Protein AF-A0A525JRY2-F1 (afdb_monomer)

Solvent-accessible surface area (backbone atoms only — not comparable to full-atom values): 5335 Å² total; per-residue (Å²): 137,84,84,66,54,73,59,59,56,49,53,52,52,52,62,56,41,52,63,55,52,52,52,50,50,53,54,51,49,63,72,44,47,77,68,47,67,43,73,76,49,43,57,53,49,51,52,52,50,54,54,50,52,56,49,46,61,54,47,55,57,51,49,54,54,44,40,70,74,67,43,64,59,67,63,52,54,48,51,53,52,54,52,50,49,52,52,53,54,59,76,77,105

Radius of gyration: 17.75 Å; Cα contacts (8 Å, |Δi|>4): 15; chains: 1; bounding box: 34×40×46 Å

Mean predicted aligned error: 7.44 Å

Sequence (93 aa):
LMGVEKRAAAEFSFFLAIPVMSGAFVVDGWKNRRDIMNVGHAGLIAVGFVVSFLVALGVIRAMLTIVTRRGYAPFGWLRIAIGGIGLALMMVR

Structure (mmCIF, N/CA/C/O backbone):
data_AF-A0A525JRY2-F1
#
_entry.id   AF-A0A525JRY2-F1
#
loop_
_atom_site.group_PDB
_atom_site.id
_atom_site.type_symbol
_atom_site.label_atom_id
_atom_site.label_alt_id
_atom_site.label_comp_id
_atom_site.label_asym_id
_atom_site.label_entity_id
_atom_site.label_seq_id
_atom_site.pdbx_PDB_ins_code
_atom_site.Cartn_x
_atom_site.Cartn_y
_atom_site.Cartn_z
_atom_site.occupancy
_atom_site.B_iso_or_equiv
_atom_site.auth_seq_id
_atom_site.auth_comp_id
_atom_site.auth_asym_id
_atom_site.auth_atom_id
_atom_site.pdbx_PDB_model_num
ATOM 1 N N . LEU A 1 1 ? -0.398 0.796 19.986 1.00 61.03 1 LEU A N 1
ATOM 2 C CA . LEU A 1 1 ? 0.736 0.731 20.935 1.00 61.03 1 LEU A CA 1
ATOM 3 C C . LEU A 1 1 ? 1.199 2.123 21.369 1.00 61.03 1 LEU A C 1
ATOM 5 O O . LEU A 1 1 ? 1.395 2.290 22.556 1.00 61.03 1 LEU A O 1
ATOM 9 N N . MET A 1 2 ? 1.263 3.133 20.483 1.00 67.00 2 MET A N 1
ATOM 10 C CA . MET A 1 2 ? 1.646 4.515 20.861 1.00 67.00 2 MET A CA 1
ATOM 11 C C . MET A 1 2 ? 0.481 5.511 21.074 1.00 67.00 2 MET A C 1
ATOM 13 O O . MET A 1 2 ? 0.686 6.710 20.980 1.00 67.00 2 MET A O 1
ATOM 17 N N . GLY A 1 3 ? -0.760 5.060 21.294 1.00 67.44 3 GLY A N 1
ATOM 18 C CA . GLY A 1 3 ? -1.908 5.965 21.532 1.00 67.44 3 GLY A CA 1
ATOM 19 C C . GLY A 1 3 ? -2.333 6.873 20.360 1.00 67.44 3 GLY A C 1
ATOM 20 O O . GLY A 1 3 ? -3.310 7.599 20.484 1.00 67.44 3 GLY A O 1
ATOM 21 N N . VAL A 1 4 ? -1.640 6.818 19.219 1.00 71.31 4 VAL A N 1
ATOM 22 C CA . VAL A 1 4 ? -1.937 7.606 18.011 1.00 71.31 4 VAL A CA 1
ATOM 23 C C . VAL A 1 4 ? -3.265 7.176 17.378 1.00 71.31 4 VAL A C 1
ATOM 25 O O . VAL A 1 4 ? -3.602 5.987 17.354 1.00 71.31 4 VAL A O 1
ATOM 28 N N . GLU A 1 5 ? -4.003 8.141 16.824 1.00 77.06 5 GLU 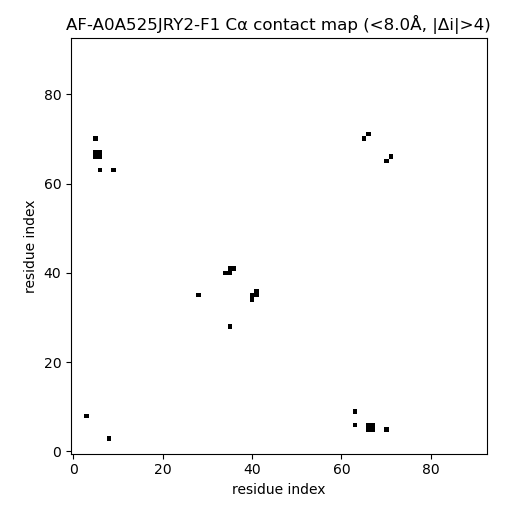A N 1
ATOM 29 C CA . GLU A 1 5 ? -5.228 7.899 16.062 1.00 77.06 5 GLU A CA 1
ATOM 30 C C . GLU A 1 5 ? -4.975 6.882 14.933 1.00 77.06 5 GLU A C 1
ATOM 32 O O . GLU A 1 5 ? -4.021 7.000 14.161 1.00 77.06 5 GLU A O 1
ATOM 37 N N . LYS A 1 6 ? -5.842 5.866 14.814 1.00 73.00 6 LYS A N 1
ATOM 38 C CA . LYS A 1 6 ? -5.693 4.752 13.850 1.00 73.00 6 LYS A CA 1
ATOM 39 C C . LYS A 1 6 ? -5.514 5.240 12.409 1.00 73.00 6 LYS A C 1
ATOM 41 O O . LYS A 1 6 ? -4.813 4.612 11.619 1.00 73.00 6 LYS A O 1
ATOM 46 N N . ARG A 1 7 ? -6.143 6.371 12.085 1.00 73.69 7 ARG A N 1
ATOM 47 C CA . ARG A 1 7 ? -6.035 7.029 10.789 1.00 73.69 7 ARG A CA 1
ATOM 48 C C . ARG A 1 7 ? -4.652 7.646 10.572 1.00 73.69 7 ARG A C 1
ATOM 50 O O . ARG A 1 7 ? -4.022 7.336 9.567 1.00 73.69 7 ARG A O 1
ATOM 57 N N . ALA A 1 8 ? -4.158 8.432 11.526 1.00 79.69 8 ALA A N 1
ATOM 58 C CA . ALA A 1 8 ? -2.839 9.060 11.444 1.00 79.69 8 ALA A CA 1
ATOM 59 C C . ALA A 1 8 ? -1.708 8.020 11.360 1.00 79.69 8 ALA A C 1
ATOM 61 O O . ALA A 1 8 ? -0.786 8.160 10.560 1.00 79.69 8 ALA A O 1
ATOM 62 N N . ALA A 1 9 ? -1.811 6.921 12.115 1.00 82.38 9 ALA A N 1
ATOM 63 C CA . ALA A 1 9 ? -0.851 5.818 12.032 1.00 82.38 9 ALA A CA 1
ATOM 64 C C . ALA A 1 9 ? -0.835 5.145 10.643 1.00 82.38 9 ALA A C 1
ATOM 66 O O . ALA A 1 9 ? 0.227 4.7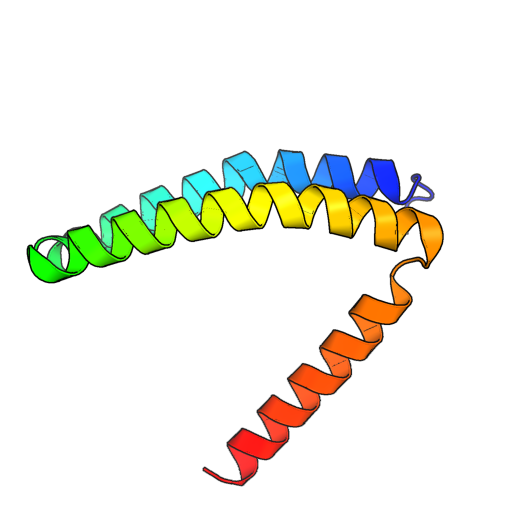59 10.145 1.00 82.38 9 ALA A O 1
ATOM 67 N N . ALA A 1 10 ? -2.002 5.013 10.004 1.00 82.12 10 ALA A N 1
ATOM 68 C CA . ALA A 1 10 ? -2.110 4.457 8.660 1.00 82.12 10 ALA A CA 1
ATOM 69 C C . ALA A 1 10 ? -1.561 5.421 7.596 1.00 82.12 10 ALA A C 1
ATOM 71 O O . ALA A 1 10 ? -0.792 4.990 6.741 1.00 82.12 10 ALA A O 1
ATOM 72 N N . GLU A 1 11 ? -1.888 6.714 7.673 1.00 82.88 11 GLU A N 1
ATOM 73 C CA . GLU A 1 11 ? -1.368 7.745 6.760 1.00 82.88 11 GLU A CA 1
ATOM 74 C C . GLU A 1 11 ? 0.166 7.854 6.845 1.00 82.88 11 GLU A C 1
ATOM 76 O O . GLU A 1 11 ? 0.839 7.841 5.815 1.00 82.88 11 GLU A O 1
ATOM 81 N N . PHE A 1 12 ? 0.737 7.832 8.054 1.00 85.62 12 PHE A N 1
ATOM 82 C CA . PHE A 1 12 ? 2.191 7.780 8.244 1.00 85.62 12 PHE A CA 1
ATOM 83 C C . PHE A 1 12 ? 2.821 6.540 7.595 1.00 85.62 12 PHE A C 1
ATOM 85 O O . PHE A 1 12 ? 3.824 6.641 6.891 1.00 85.62 12 PHE A O 1
ATOM 92 N N . SER A 1 13 ? 2.206 5.370 7.789 1.00 86.44 13 SER A N 1
ATOM 93 C CA . SER A 1 13 ? 2.693 4.117 7.199 1.00 86.44 13 SER A CA 1
ATOM 94 C C . SER A 1 13 ? 2.649 4.150 5.668 1.00 86.44 13 SER A C 1
ATOM 96 O O . SER A 1 13 ? 3.558 3.632 5.024 1.00 86.44 13 SER A O 1
ATOM 98 N N . PHE A 1 14 ? 1.636 4.793 5.076 1.00 85.62 14 PHE A N 1
ATOM 99 C CA . PHE A 1 14 ? 1.558 4.983 3.627 1.00 85.62 14 PHE A CA 1
ATOM 100 C C . PHE A 1 14 ? 2.660 5.900 3.105 1.00 85.62 14 PHE A C 1
ATOM 102 O O . PHE A 1 14 ? 3.315 5.554 2.123 1.00 85.62 14 PHE A O 1
ATOM 109 N N . PHE A 1 15 ? 2.910 7.031 3.765 1.00 87.81 15 PHE A N 1
ATOM 110 C CA . PHE A 1 15 ? 3.994 7.923 3.356 1.00 87.81 15 PHE A CA 1
ATOM 111 C C . PHE A 1 15 ? 5.367 7.268 3.489 1.00 87.81 15 PHE A C 1
ATOM 113 O O . PHE A 1 15 ? 6.205 7.437 2.608 1.00 87.81 15 PHE A O 1
ATOM 120 N N . LEU A 1 16 ? 5.579 6.466 4.535 1.00 91.44 16 LEU A N 1
ATOM 121 C CA . LEU A 1 16 ? 6.811 5.702 4.718 1.00 91.44 16 LEU A CA 1
ATOM 122 C C . LEU A 1 16 ? 6.974 4.590 3.670 1.00 91.44 16 LEU A C 1
ATOM 124 O O . LEU A 1 16 ? 8.094 4.290 3.260 1.00 91.44 16 LEU A O 1
ATOM 128 N N . ALA A 1 17 ? 5.876 3.998 3.195 1.00 89.75 17 ALA A N 1
ATOM 129 C CA . ALA A 1 17 ? 5.924 2.959 2.173 1.00 89.75 17 ALA A CA 1
ATOM 130 C C . ALA A 1 17 ? 6.431 3.475 0.815 1.00 89.75 17 ALA A C 1
ATOM 132 O O . ALA A 1 17 ? 7.092 2.718 0.109 1.00 89.75 17 ALA A O 1
ATOM 133 N N . ILE A 1 18 ? 6.183 4.742 0.458 1.00 89.56 18 ILE A N 1
ATOM 134 C CA . ILE A 1 18 ? 6.604 5.326 -0.830 1.00 89.56 18 ILE A CA 1
ATOM 135 C C . ILE A 1 18 ? 8.125 5.199 -1.059 1.00 89.56 18 ILE A C 1
ATOM 137 O O . ILE A 1 18 ? 8.5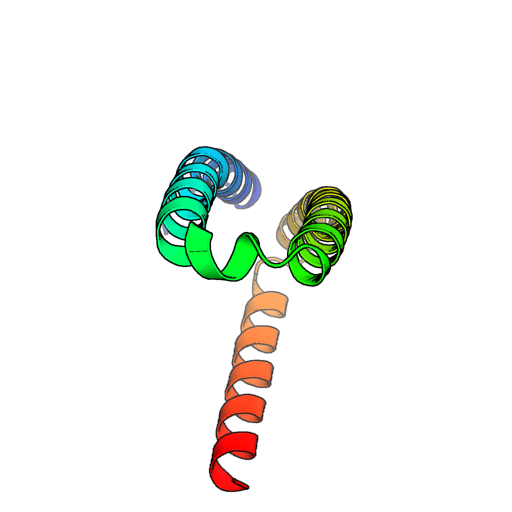07 4.578 -2.056 1.00 89.56 18 ILE A O 1
ATOM 141 N N . PRO A 1 19 ? 9.015 5.715 -0.184 1.00 91.75 19 PRO A N 1
ATOM 142 C CA . PRO A 1 19 ? 10.459 5.594 -0.384 1.00 91.75 19 PRO A CA 1
ATOM 143 C C . PRO A 1 19 ? 10.950 4.147 -0.262 1.00 91.75 19 PRO A C 1
ATOM 145 O O . PRO A 1 19 ? 11.827 3.738 -1.021 1.00 91.75 19 PRO A O 1
ATOM 148 N N . VAL A 1 20 ? 10.365 3.350 0.640 1.00 93.50 20 VAL A N 1
ATOM 149 C CA . VAL A 1 20 ? 10.783 1.957 0.866 1.00 93.50 20 VAL A CA 1
ATOM 150 C C . VAL A 1 20 ? 10.459 1.075 -0.342 1.00 93.50 20 VAL A C 1
ATOM 152 O O . VAL A 1 20 ? 11.339 0.374 -0.840 1.00 93.50 20 VAL A O 1
ATOM 155 N N . MET A 1 21 ? 9.224 1.127 -0.851 1.00 90.50 21 MET A N 1
ATOM 156 C CA . MET A 1 21 ? 8.817 0.344 -2.022 1.00 90.50 21 MET A CA 1
ATOM 157 C C . MET A 1 21 ? 9.491 0.834 -3.300 1.00 90.50 21 MET A C 1
ATOM 159 O O . MET A 1 21 ? 9.913 0.006 -4.101 1.00 90.50 21 MET A O 1
ATOM 163 N N . SER A 1 22 ? 9.644 2.151 -3.480 1.00 88.38 22 SER A N 1
ATOM 164 C CA . SER A 1 22 ? 10.353 2.693 -4.648 1.00 88.38 22 SER A CA 1
ATOM 165 C C . SER A 1 22 ? 11.815 2.242 -4.661 1.00 88.38 22 SER A C 1
ATOM 167 O O . SER A 1 22 ? 12.311 1.789 -5.690 1.00 88.38 22 SER A O 1
ATOM 169 N N . GLY A 1 23 ? 12.494 2.288 -3.509 1.00 91.12 23 GLY A N 1
ATOM 170 C CA . GLY A 1 23 ? 13.861 1.784 -3.375 1.00 91.12 23 GLY A CA 1
ATOM 171 C C . GLY A 1 23 ? 13.959 0.283 -3.653 1.00 91.12 23 GLY A C 1
ATOM 172 O O . GLY A 1 23 ? 14.817 -0.144 -4.426 1.00 91.12 23 GLY A O 1
ATOM 173 N N . ALA A 1 24 ? 13.050 -0.515 -3.084 1.00 90.44 24 ALA A N 1
ATOM 174 C CA . ALA A 1 24 ? 12.996 -1.953 -3.332 1.00 90.44 24 ALA A CA 1
ATOM 175 C C . ALA A 1 24 ? 12.787 -2.266 -4.822 1.00 90.44 24 ALA A C 1
ATOM 177 O O . ALA A 1 24 ? 13.529 -3.070 -5.376 1.00 90.44 24 ALA A O 1
ATOM 178 N N . PHE A 1 25 ? 11.850 -1.582 -5.484 1.00 86.44 25 PHE A N 1
ATOM 179 C CA . PHE A 1 25 ? 11.561 -1.759 -6.907 1.00 86.44 25 PHE A CA 1
ATOM 180 C C . PHE A 1 25 ? 12.775 -1.461 -7.798 1.00 86.44 25 PHE A C 1
ATOM 182 O O . PHE A 1 25 ? 13.080 -2.239 -8.699 1.00 86.44 25 PHE A O 1
ATOM 189 N N . VAL A 1 26 ? 13.509 -0.375 -7.526 1.00 87.94 26 VAL A N 1
ATOM 190 C CA . VAL A 1 26 ? 14.726 -0.028 -8.283 1.00 87.94 26 VAL A CA 1
ATOM 191 C C . VAL A 1 26 ? 15.802 -1.104 -8.123 1.00 87.94 26 VAL A C 1
ATOM 193 O O . VAL A 1 26 ? 16.407 -1.528 -9.109 1.00 87.94 26 VAL A O 1
ATOM 196 N N . VAL A 1 27 ? 16.030 -1.578 -6.894 1.00 88.62 27 VAL A N 1
ATOM 197 C CA . VAL A 1 27 ? 17.013 -2.638 -6.621 1.00 88.62 27 VAL A CA 1
ATOM 198 C C . VAL A 1 27 ? 16.612 -3.949 -7.297 1.00 88.62 27 VAL A C 1
ATOM 200 O O . VAL A 1 27 ? 17.465 -4.632 -7.868 1.00 88.62 27 VAL A O 1
ATOM 203 N N . ASP A 1 28 ? 15.330 -4.301 -7.247 1.00 85.56 28 ASP A N 1
ATOM 204 C CA . ASP A 1 28 ? 14.811 -5.539 -7.823 1.00 85.56 28 ASP A CA 1
ATOM 205 C C . ASP A 1 28 ? 14.871 -5.509 -9.360 1.00 85.56 28 ASP A C 1
ATOM 207 O O . ASP A 1 28 ? 15.333 -6.462 -9.990 1.00 85.56 28 ASP A O 1
ATOM 211 N N . GLY A 1 29 ? 14.544 -4.366 -9.974 1.00 82.62 29 GLY A N 1
ATOM 212 C CA . GLY A 1 29 ? 14.725 -4.136 -11.408 1.00 82.62 29 GLY A CA 1
ATOM 213 C C . GLY A 1 29 ? 16.193 -4.212 -11.841 1.00 82.62 29 GLY A C 1
ATOM 214 O O . GLY A 1 29 ? 16.513 -4.826 -12.861 1.00 82.62 29 GLY A O 1
ATOM 215 N N . TRP A 1 30 ? 17.117 -3.672 -11.039 1.00 83.25 30 TRP A N 1
ATOM 216 C CA . TRP A 1 30 ? 18.553 -3.767 -11.321 1.00 83.25 30 TRP A CA 1
ATOM 217 C C . TRP A 1 30 ? 19.053 -5.216 -11.287 1.00 83.25 30 TRP A C 1
ATOM 219 O O . TRP A 1 30 ? 19.834 -5.641 -12.148 1.00 83.25 30 TRP A O 1
ATOM 229 N N . LYS A 1 31 ? 18.621 -6.005 -10.299 1.00 82.19 31 LYS A N 1
ATOM 230 C CA . LYS A 1 31 ? 19.028 -7.411 -10.163 1.00 82.19 31 LYS A CA 1
ATOM 231 C C . LYS A 1 31 ? 18.473 -8.275 -11.297 1.00 82.19 31 LYS A C 1
ATOM 233 O O . LYS A 1 31 ? 19.242 -9.031 -11.889 1.00 82.19 31 LYS A O 1
ATOM 238 N N . ASN A 1 32 ? 17.209 -8.076 -11.667 1.00 79.94 32 ASN A N 1
ATOM 239 C CA . ASN A 1 32 ? 16.494 -8.891 -12.657 1.00 79.94 32 ASN A CA 1
ATOM 240 C C . ASN A 1 32 ? 16.559 -8.344 -14.099 1.00 79.94 32 ASN A C 1
ATOM 242 O O . ASN A 1 32 ? 15.881 -8.844 -14.995 1.00 79.94 32 ASN A O 1
ATOM 246 N N . ARG A 1 33 ? 17.416 -7.349 -14.366 1.00 72.06 33 ARG A N 1
ATOM 247 C CA . ARG A 1 33 ? 17.573 -6.691 -15.681 1.00 72.06 33 ARG A CA 1
ATOM 248 C C . ARG A 1 33 ? 17.756 -7.640 -16.876 1.00 72.06 33 ARG A C 1
ATOM 250 O O . ARG A 1 33 ? 17.355 -7.298 -17.981 1.00 72.06 33 ARG A O 1
ATOM 257 N N . ARG A 1 34 ? 18.367 -8.814 -16.668 1.00 65.31 34 ARG A N 1
ATOM 258 C CA . ARG A 1 34 ? 18.627 -9.800 -17.734 1.00 65.31 34 ARG A CA 1
ATOM 259 C C . ARG A 1 34 ? 17.362 -10.552 -18.163 1.00 65.31 34 ARG A C 1
ATOM 261 O O . ARG A 1 34 ? 17.207 -10.795 -19.352 1.00 65.31 34 ARG A O 1
ATOM 268 N N . ASP A 1 35 ? 16.451 -10.836 -17.233 1.00 65.44 35 ASP A N 1
ATOM 269 C CA . ASP A 1 35 ? 15.189 -11.538 -17.515 1.00 65.44 35 ASP A CA 1
ATOM 270 C C . ASP A 1 35 ? 14.108 -10.582 -18.042 1.00 65.44 35 ASP A C 1
ATOM 272 O O . ASP A 1 35 ? 13.288 -10.947 -18.884 1.00 65.44 35 ASP A O 1
ATOM 276 N N . ILE A 1 36 ? 14.152 -9.317 -17.608 1.00 60.84 36 ILE A N 1
ATOM 277 C CA . ILE A 1 36 ? 13.230 -8.256 -18.048 1.00 60.84 36 ILE A CA 1
ATOM 278 C C . ILE A 1 36 ? 13.481 -7.851 -19.516 1.00 60.84 36 ILE A C 1
ATOM 280 O O . ILE A 1 36 ? 12.557 -7.408 -20.196 1.00 60.84 36 ILE A O 1
ATOM 284 N N . MET A 1 37 ? 14.705 -8.033 -20.033 1.00 59.16 37 MET A N 1
ATOM 285 C CA . MET A 1 37 ? 15.080 -7.705 -21.420 1.00 59.16 37 MET A CA 1
ATOM 286 C C . MET A 1 37 ? 14.445 -8.613 -22.485 1.00 59.16 37 MET A C 1
ATOM 288 O O . MET A 1 37 ? 14.539 -8.305 -23.674 1.00 59.16 37 MET A O 1
ATOM 292 N N . ASN A 1 38 ? 13.779 -9.705 -22.101 1.00 67.81 38 ASN A N 1
ATOM 293 C CA . ASN A 1 38 ? 12.981 -10.478 -23.045 1.00 67.81 38 ASN A CA 1
ATOM 294 C C . ASN A 1 38 ? 11.691 -9.693 -23.351 1.00 67.81 38 ASN A C 1
ATOM 296 O O . ASN A 1 38 ? 10.848 -9.500 -22.474 1.00 67.81 38 ASN A O 1
ATOM 300 N N . VAL A 1 39 ? 11.550 -9.205 -24.586 1.00 59.34 39 VAL A N 1
ATOM 301 C CA . VAL A 1 39 ? 10.558 -8.188 -25.003 1.00 59.34 39 VAL A CA 1
ATOM 302 C C . VAL A 1 39 ? 9.106 -8.560 -24.637 1.00 59.34 39 VAL A C 1
ATOM 304 O O . VAL A 1 39 ? 8.287 -7.677 -24.386 1.00 59.34 39 VAL A O 1
ATOM 307 N N . GLY A 1 40 ? 8.790 -9.854 -24.512 1.00 67.25 40 GLY A N 1
ATOM 308 C CA . GLY A 1 40 ? 7.477 -10.333 -24.060 1.00 67.25 40 GLY A CA 1
ATOM 309 C C . GLY A 1 40 ? 7.162 -10.087 -22.574 1.00 67.25 40 GLY A C 1
ATOM 310 O O . GLY A 1 40 ? 5.999 -9.894 -22.219 1.00 67.25 40 GLY A O 1
ATOM 311 N N . HIS A 1 41 ? 8.164 -10.047 -21.691 1.00 72.44 41 HIS A N 1
ATOM 312 C CA . HIS A 1 41 ? 7.954 -9.852 -20.251 1.00 72.44 41 HIS A CA 1
ATOM 313 C C . HIS A 1 41 ? 7.807 -8.377 -19.873 1.00 72.44 41 HIS A C 1
ATOM 315 O O . HIS A 1 41 ? 6.998 -8.049 -19.006 1.00 72.44 41 HIS A O 1
ATOM 321 N N . ALA A 1 42 ? 8.510 -7.477 -20.564 1.00 77.44 42 ALA A N 1
ATOM 322 C CA . ALA A 1 42 ? 8.432 -6.040 -20.306 1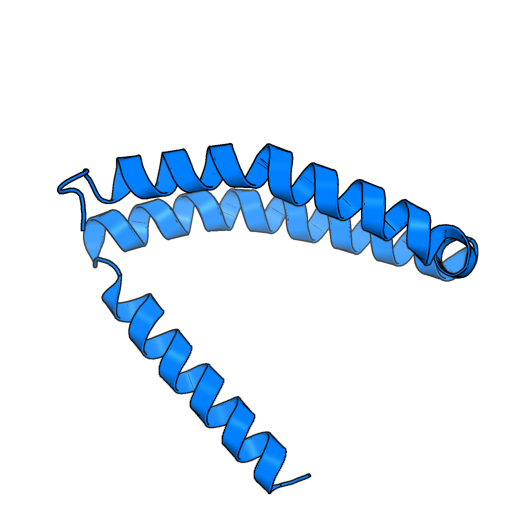.00 77.44 42 ALA A CA 1
ATOM 323 C C . ALA A 1 42 ? 7.002 -5.481 -20.469 1.00 77.44 42 ALA A C 1
ATOM 325 O O . ALA A 1 42 ? 6.550 -4.695 -19.636 1.00 77.44 42 ALA A O 1
ATOM 326 N N . GLY A 1 43 ? 6.260 -5.931 -21.491 1.00 82.75 43 GLY A N 1
ATOM 327 C CA . GLY A 1 43 ? 4.869 -5.516 -21.715 1.00 82.75 43 GLY A CA 1
ATOM 328 C C . GLY A 1 43 ? 3.912 -5.973 -20.606 1.00 82.75 43 GLY A C 1
ATOM 329 O O . GLY A 1 43 ? 3.122 -5.176 -20.101 1.00 82.75 43 GLY A O 1
ATOM 330 N N . LEU A 1 44 ? 4.021 -7.233 -20.168 1.00 85.56 44 LEU A N 1
ATOM 331 C CA . LEU A 1 44 ? 3.225 -7.774 -19.057 1.00 85.56 44 LEU A CA 1
ATOM 332 C C . LEU A 1 44 ? 3.520 -7.058 -17.735 1.00 85.56 44 LEU A C 1
ATOM 334 O O . LEU A 1 44 ? 2.591 -6.731 -16.995 1.00 85.56 44 LEU A O 1
ATOM 338 N N . ILE A 1 45 ? 4.796 -6.774 -17.457 1.00 84.38 45 ILE A N 1
ATOM 339 C CA . ILE A 1 45 ? 5.210 -6.024 -16.264 1.00 84.38 45 ILE A CA 1
ATOM 340 C C . ILE A 1 45 ? 4.621 -4.611 -16.296 1.00 84.38 45 ILE A C 1
ATOM 342 O O . ILE A 1 45 ? 4.086 -4.160 -15.286 1.00 84.38 45 ILE A O 1
ATOM 346 N N . ALA A 1 46 ? 4.654 -3.927 -17.444 1.00 86.06 46 ALA A N 1
ATOM 347 C CA . ALA A 1 46 ? 4.089 -2.586 -17.579 1.00 86.06 46 ALA A CA 1
ATOM 348 C C . ALA A 1 46 ? 2.573 -2.564 -17.315 1.00 86.06 46 ALA A C 1
ATOM 350 O O . ALA A 1 46 ? 2.089 -1.722 -16.557 1.00 86.06 46 ALA A O 1
ATOM 351 N N . VAL A 1 47 ? 1.822 -3.519 -17.874 1.00 91.75 47 VAL A N 1
ATOM 352 C CA . VAL A 1 47 ? 0.375 -3.632 -17.622 1.00 91.75 47 VAL A CA 1
ATOM 353 C C . VAL A 1 47 ? 0.103 -3.951 -16.152 1.00 91.75 47 VAL A C 1
ATOM 355 O O . VAL A 1 47 ? -0.711 -3.277 -15.520 1.00 91.75 47 VAL A O 1
ATOM 358 N N . GLY A 1 48 ? 0.812 -4.928 -15.581 1.00 90.94 48 GLY A N 1
ATOM 359 C CA . GLY A 1 48 ? 0.684 -5.287 -14.169 1.00 90.94 48 GLY A CA 1
ATOM 360 C C . GLY A 1 48 ? 1.001 -4.118 -13.235 1.00 90.94 48 GLY A C 1
ATOM 361 O O . GLY A 1 48 ? 0.285 -3.908 -12.255 1.00 90.94 48 GLY A O 1
ATOM 362 N N . PHE A 1 49 ? 2.011 -3.313 -13.570 1.00 88.75 49 PHE A N 1
ATOM 363 C CA . PHE A 1 49 ? 2.379 -2.107 -12.834 1.00 88.75 49 PHE A CA 1
ATOM 364 C C . PHE A 1 49 ? 1.252 -1.069 -12.848 1.00 88.75 49 PHE A C 1
ATOM 366 O O . PHE A 1 49 ? 0.832 -0.611 -11.785 1.00 88.75 49 PHE A O 1
ATOM 373 N N . VAL A 1 50 ? 0.706 -0.746 -14.025 1.00 93.88 50 VAL A N 1
ATOM 374 C CA . VAL A 1 50 ? -0.382 0.238 -14.160 1.00 93.88 50 VAL A CA 1
ATOM 375 C C . VAL A 1 50 ? -1.643 -0.229 -13.433 1.00 93.88 50 VAL A C 1
ATOM 377 O O . VAL A 1 50 ? -2.225 0.532 -12.658 1.00 93.88 50 VAL A O 1
ATOM 380 N N . VAL A 1 51 ? -2.050 -1.486 -13.628 1.00 95.69 51 VAL A N 1
ATOM 381 C CA . VAL A 1 51 ? -3.238 -2.047 -12.968 1.00 95.69 51 VAL A CA 1
ATOM 382 C C . VAL A 1 51 ? -3.060 -2.048 -11.449 1.00 95.69 51 VAL A C 1
ATOM 384 O O . VAL A 1 51 ? -3.947 -1.589 -10.729 1.00 95.69 51 VAL A O 1
ATOM 387 N N . SER A 1 52 ? -1.901 -2.488 -10.951 1.00 92.75 52 SER A N 1
ATOM 388 C CA . SER A 1 52 ? -1.610 -2.499 -9.511 1.00 92.75 52 SER A CA 1
ATOM 389 C C . SER A 1 52 ? -1.605 -1.092 -8.918 1.00 92.75 52 SER A C 1
ATOM 391 O O . SER A 1 52 ? -2.125 -0.895 -7.822 1.00 92.75 52 SER A O 1
ATOM 393 N N . PHE A 1 53 ? -1.080 -0.101 -9.645 1.00 90.25 53 PHE A N 1
ATOM 394 C CA . PHE A 1 53 ? -1.077 1.296 -9.214 1.00 90.25 53 PHE A CA 1
ATOM 395 C C . PHE A 1 53 ? -2.500 1.856 -9.070 1.00 90.25 53 PHE A C 1
ATOM 397 O O . PHE A 1 53 ? -2.840 2.428 -8.033 1.00 90.25 53 PHE A O 1
ATOM 404 N N . LEU A 1 54 ? -3.365 1.633 -10.065 1.00 94.50 54 LEU A N 1
ATOM 405 C CA . LEU A 1 54 ? -4.763 2.077 -10.019 1.00 94.50 54 LEU A CA 1
ATOM 406 C C . LEU A 1 54 ? -5.544 1.402 -8.886 1.00 94.50 54 LEU A C 1
ATOM 408 O O . LEU A 1 54 ? -6.271 2.067 -8.142 1.00 94.50 54 LEU A O 1
ATOM 412 N N . VAL A 1 55 ? -5.363 0.090 -8.719 1.00 95.31 55 VAL A N 1
ATOM 413 C CA . VAL A 1 55 ? -5.987 -0.664 -7.626 1.00 95.31 55 VAL A CA 1
ATOM 414 C C . VAL A 1 55 ? -5.492 -0.155 -6.273 1.00 95.31 55 VAL A C 1
ATOM 416 O O . VAL A 1 55 ? -6.308 0.053 -5.375 1.00 95.31 55 VAL A O 1
ATOM 419 N N . ALA A 1 56 ? -4.192 0.116 -6.124 1.00 89.44 56 ALA A N 1
ATOM 420 C CA . ALA A 1 56 ? -3.626 0.637 -4.884 1.00 89.44 56 ALA A CA 1
ATOM 421 C C . ALA A 1 56 ? -4.286 1.960 -4.469 1.00 89.44 56 ALA A C 1
ATOM 423 O O . ALA A 1 56 ? -4.701 2.087 -3.317 1.00 89.44 56 ALA A O 1
ATOM 424 N N . LEU A 1 57 ? -4.477 2.907 -5.396 1.00 88.56 57 LEU A N 1
ATOM 425 C CA . LEU A 1 57 ? -5.155 4.179 -5.105 1.00 88.56 57 LEU A CA 1
ATOM 426 C C . LEU A 1 57 ? -6.574 3.974 -4.547 1.00 88.56 57 LEU A C 1
ATOM 428 O O . LEU A 1 57 ? -6.952 4.602 -3.552 1.00 88.56 57 LEU A O 1
ATOM 432 N N . GLY A 1 58 ? -7.345 3.058 -5.140 1.00 91.38 58 GLY A N 1
ATOM 433 C CA . GLY A 1 58 ? -8.680 2.706 -4.651 1.00 91.38 58 GLY A CA 1
ATOM 434 C C . GLY A 1 58 ? -8.650 2.012 -3.285 1.00 91.38 58 GLY A C 1
ATOM 435 O O . GLY A 1 58 ? -9.411 2.360 -2.375 1.00 91.38 58 GLY A O 1
ATOM 436 N N . VAL A 1 59 ? -7.730 1.062 -3.107 1.00 90.81 59 VAL A N 1
ATOM 437 C CA . VAL A 1 59 ? -7.592 0.275 -1.874 1.00 90.81 59 VAL A CA 1
ATOM 438 C C . VAL A 1 59 ? -7.154 1.141 -0.697 1.00 90.81 59 VAL A C 1
ATOM 440 O O . VAL A 1 59 ? -7.696 0.964 0.391 1.00 90.81 59 VAL A O 1
ATOM 443 N N . ILE A 1 60 ? -6.255 2.113 -0.885 1.00 87.75 60 ILE A N 1
ATOM 444 C CA . ILE A 1 60 ? -5.818 3.036 0.180 1.00 87.75 60 ILE A CA 1
ATOM 445 C C . ILE A 1 60 ? -7.029 3.757 0.789 1.00 87.75 60 ILE A C 1
ATOM 447 O O . ILE A 1 60 ? -7.217 3.771 2.009 1.00 87.75 60 ILE A O 1
ATOM 451 N N . ARG A 1 61 ? -7.906 4.299 -0.064 1.00 85.31 61 ARG A N 1
ATOM 452 C CA . ARG A 1 61 ? -9.140 4.980 0.355 1.00 85.31 61 ARG A CA 1
ATOM 453 C C . ARG A 1 61 ? -10.097 4.050 1.101 1.00 85.31 61 ARG A C 1
ATOM 455 O O . ARG A 1 61 ? -10.633 4.426 2.152 1.00 85.31 61 ARG A O 1
ATOM 462 N N . ALA A 1 62 ? -10.316 2.850 0.570 1.00 88.19 62 ALA A N 1
ATOM 463 C CA . ALA A 1 62 ? -11.196 1.858 1.180 1.00 88.19 62 ALA A CA 1
ATOM 464 C C . ALA A 1 62 ? -10.655 1.381 2.537 1.00 88.19 62 ALA A C 1
ATOM 466 O O . ALA A 1 62 ? -11.385 1.364 3.528 1.00 88.19 62 ALA A O 1
ATOM 467 N N . MET A 1 63 ? -9.360 1.072 2.604 1.00 86.44 63 MET A N 1
ATOM 468 C CA . MET A 1 63 ? -8.673 0.611 3.805 1.00 86.44 63 MET A CA 1
ATOM 469 C C . MET A 1 63 ? -8.769 1.637 4.934 1.00 86.44 63 MET A C 1
ATOM 471 O O . MET A 1 63 ? -9.170 1.270 6.038 1.00 86.44 63 MET A O 1
ATOM 475 N N . LEU A 1 64 ? -8.471 2.914 4.664 1.00 84.56 64 LEU A N 1
ATOM 476 C CA . LEU A 1 64 ? -8.601 3.977 5.667 1.00 84.56 64 LEU A CA 1
ATOM 477 C C . LEU A 1 64 ? -10.040 4.068 6.197 1.00 84.56 64 LEU A C 1
ATOM 479 O O . LEU A 1 64 ? -10.254 4.128 7.404 1.00 84.56 64 LEU A O 1
ATOM 483 N N . THR A 1 65 ? -11.039 3.979 5.315 1.00 84.75 65 THR A N 1
ATOM 484 C CA . THR A 1 65 ? -12.459 4.031 5.705 1.00 84.75 65 THR A CA 1
ATOM 485 C C . THR A 1 65 ? -12.867 2.840 6.584 1.00 84.75 65 THR A C 1
ATOM 487 O O . THR A 1 65 ? -13.574 3.013 7.581 1.00 84.75 65 THR A O 1
ATOM 490 N N . ILE A 1 66 ? -12.410 1.629 6.245 1.00 85.19 66 ILE A N 1
ATOM 491 C CA . ILE A 1 66 ? -12.705 0.400 6.999 1.00 85.19 66 ILE A CA 1
ATOM 492 C C . ILE A 1 66 ? -12.041 0.440 8.376 1.00 85.19 66 ILE A C 1
ATOM 494 O O . ILE A 1 66 ? -12.702 0.157 9.377 1.00 85.19 66 ILE A O 1
ATOM 498 N N . VAL A 1 67 ? -10.762 0.815 8.440 1.00 84.25 67 VAL A N 1
ATOM 499 C CA . VAL A 1 67 ? -10.000 0.873 9.696 1.00 84.25 67 VAL A CA 1
ATOM 500 C C . VAL A 1 67 ? -10.599 1.901 10.653 1.00 84.25 67 VAL A C 1
ATOM 502 O O . VAL A 1 67 ? -10.724 1.615 11.846 1.00 84.25 67 VAL A O 1
ATOM 505 N N . THR A 1 68 ? -11.031 3.059 10.149 1.00 78.19 68 THR A N 1
ATOM 506 C CA . THR A 1 68 ? -11.671 4.081 10.986 1.00 78.19 68 THR A CA 1
ATOM 507 C C . THR A 1 68 ? -13.033 3.625 11.520 1.00 78.19 68 THR A C 1
ATOM 509 O O . THR A 1 68 ? -13.342 3.905 12.675 1.00 78.19 68 THR A O 1
ATOM 512 N N . ARG A 1 69 ? -13.838 2.881 10.740 1.00 79.44 69 ARG A N 1
ATOM 513 C CA . ARG A 1 69 ? -15.192 2.448 11.156 1.00 79.44 69 ARG A CA 1
ATOM 514 C C . ARG A 1 69 ? -15.239 1.147 11.961 1.00 79.44 69 ARG A C 1
ATOM 516 O O . ARG A 1 69 ? -16.008 1.054 12.909 1.00 79.44 69 ARG A O 1
ATOM 523 N N . ARG A 1 70 ? -14.485 0.120 11.560 1.00 78.75 70 ARG A N 1
ATOM 524 C CA . ARG A 1 70 ? -14.546 -1.244 12.131 1.00 78.75 70 ARG A CA 1
ATOM 525 C C . ARG A 1 70 ? -13.260 -1.658 12.855 1.00 78.75 70 ARG A C 1
ATOM 527 O O . ARG A 1 70 ? -13.199 -2.745 13.425 1.00 78.75 70 ARG A O 1
ATOM 534 N N . GLY A 1 71 ? -12.232 -0.807 12.862 1.00 80.31 71 GLY A N 1
ATOM 535 C CA . GLY A 1 71 ? -10.923 -1.145 13.418 1.00 80.31 71 GLY A CA 1
ATOM 536 C C . GLY A 1 71 ? -10.167 -2.182 12.578 1.00 80.31 71 GLY A C 1
ATOM 537 O O . GLY A 1 71 ? -10.484 -2.429 11.418 1.00 80.31 71 GLY A O 1
ATOM 538 N N . TYR A 1 72 ? -9.145 -2.801 13.176 1.00 78.62 72 TYR A N 1
ATOM 539 C CA . TYR A 1 72 ? -8.267 -3.768 12.500 1.00 78.62 72 TYR A CA 1
ATOM 540 C C . TYR A 1 72 ? -8.752 -5.228 12.575 1.00 78.62 72 TYR A C 1
ATOM 542 O O . TYR A 1 72 ? -8.132 -6.103 11.976 1.00 78.62 72 TYR A O 1
ATOM 550 N N . ALA A 1 73 ? -9.857 -5.503 13.278 1.00 84.44 73 ALA A N 1
ATOM 551 C CA . ALA A 1 73 ? -10.408 -6.850 13.458 1.00 84.44 73 ALA A CA 1
ATOM 552 C C . ALA A 1 73 ? -10.622 -7.645 12.147 1.00 84.44 73 ALA A C 1
ATOM 554 O O . ALA A 1 73 ? -10.146 -8.780 12.080 1.00 84.44 73 ALA A O 1
ATOM 555 N N . PRO A 1 74 ? -11.236 -7.090 11.076 1.00 84.94 74 PRO A N 1
ATOM 556 C CA . PRO A 1 74 ? -11.413 -7.838 9.826 1.00 84.94 74 PRO A CA 1
ATOM 557 C C . PRO A 1 74 ? -10.081 -8.234 9.171 1.00 84.94 74 PRO A C 1
ATOM 559 O O . PRO A 1 74 ? -9.964 -9.327 8.624 1.00 84.94 74 PRO A O 1
ATOM 562 N N . PHE A 1 75 ? -9.047 -7.394 9.284 1.00 85.19 75 PHE A N 1
ATOM 563 C CA . PHE A 1 75 ? -7.708 -7.711 8.776 1.00 85.19 75 PHE A CA 1
ATOM 564 C C . PHE A 1 75 ? -7.008 -8.797 9.605 1.00 85.19 75 PHE A C 1
ATOM 566 O O . PHE A 1 75 ? -6.209 -9.560 9.065 1.00 85.1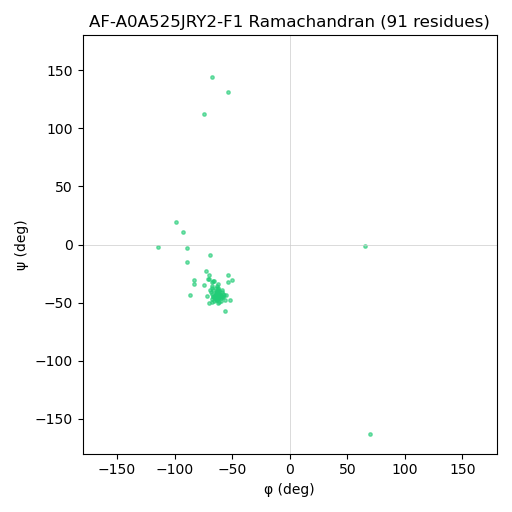9 75 PHE A O 1
ATOM 573 N N . GLY A 1 76 ? -7.304 -8.890 10.904 1.00 87.50 76 GLY A N 1
ATOM 574 C CA . GLY A 1 76 ? -6.816 -9.970 11.763 1.00 87.50 76 GLY A CA 1
ATOM 575 C C . GLY A 1 76 ? -7.392 -11.326 11.359 1.00 87.50 76 GLY A C 1
ATOM 576 O O . GLY A 1 76 ? -6.636 -12.272 11.148 1.00 87.50 76 GLY A O 1
ATOM 577 N N . TRP A 1 77 ? -8.712 -11.399 11.166 1.00 91.81 77 TRP A N 1
ATOM 578 C CA . TRP A 1 77 ? -9.371 -12.639 10.742 1.00 91.81 77 TRP A CA 1
ATOM 579 C C . TRP A 1 77 ? -8.917 -13.089 9.350 1.00 91.81 77 TRP A C 1
ATOM 581 O O . TRP A 1 77 ? -8.628 -14.266 9.143 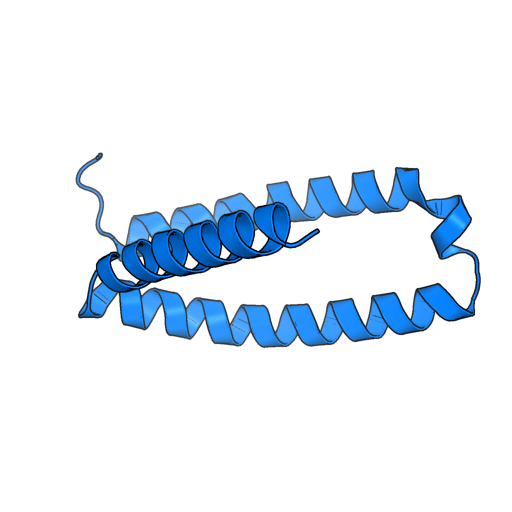1.00 91.81 77 TRP A O 1
ATOM 591 N N . LEU A 1 78 ? -8.769 -12.139 8.417 1.00 91.31 78 LEU A N 1
ATOM 592 C CA . LEU A 1 78 ? -8.242 -12.407 7.079 1.00 91.31 78 LEU A CA 1
ATOM 593 C C . LEU A 1 78 ? -6.860 -13.079 7.134 1.00 91.31 78 LEU A C 1
ATOM 595 O O . LEU A 1 78 ? -6.624 -14.048 6.419 1.00 91.31 78 LEU A O 1
ATOM 599 N N . ARG A 1 79 ? -5.956 -12.603 8.001 1.00 92.50 79 ARG A N 1
ATOM 600 C CA . ARG A 1 79 ? -4.613 -13.191 8.154 1.00 92.50 79 ARG A CA 1
ATOM 601 C C . ARG A 1 79 ? -4.659 -14.631 8.658 1.00 92.50 79 ARG A C 1
ATOM 603 O O . ARG A 1 79 ? -3.929 -15.462 8.128 1.00 92.50 79 ARG A O 1
ATOM 610 N N . ILE A 1 80 ? -5.512 -14.926 9.640 1.00 93.75 80 ILE A N 1
ATOM 611 C CA . ILE A 1 80 ? -5.663 -16.289 10.173 1.00 93.75 80 ILE A CA 1
ATOM 612 C C . ILE A 1 80 ? -6.233 -17.216 9.095 1.00 93.75 80 ILE A C 1
ATOM 614 O O . ILE A 1 80 ? -5.704 -18.303 8.890 1.00 93.75 80 ILE A O 1
ATOM 618 N N . ALA A 1 81 ? -7.258 -16.769 8.363 1.00 94.69 81 ALA A N 1
ATOM 619 C CA . ALA A 1 81 ? -7.860 -17.552 7.288 1.00 94.69 81 ALA A CA 1
ATOM 620 C C . ALA A 1 81 ? -6.856 -17.858 6.163 1.00 94.69 81 ALA A C 1
ATOM 622 O O . ALA A 1 81 ? -6.690 -19.018 5.795 1.00 94.69 81 ALA A O 1
ATOM 623 N N . ILE A 1 82 ? -6.138 -16.847 5.656 1.00 94.38 82 ILE A N 1
ATOM 624 C CA . ILE A 1 82 ? -5.129 -17.033 4.599 1.00 94.38 82 ILE A CA 1
ATOM 625 C C . ILE A 1 82 ? -3.981 -17.922 5.089 1.00 94.38 82 ILE A C 1
ATOM 627 O O . ILE A 1 82 ? -3.557 -18.819 4.365 1.00 94.38 82 ILE A O 1
ATOM 631 N N . GLY A 1 83 ? -3.496 -17.708 6.316 1.00 92.12 83 GLY A N 1
ATOM 632 C CA . GLY A 1 83 ? -2.450 -18.541 6.910 1.00 92.12 83 GLY A CA 1
ATOM 633 C C . GLY A 1 83 ? -2.882 -20.002 7.053 1.00 92.12 83 GLY A C 1
ATOM 634 O O . GLY A 1 83 ? -2.133 -20.901 6.681 1.00 92.12 83 GLY A O 1
ATOM 635 N N . GLY A 1 84 ? -4.115 -20.238 7.511 1.00 94.81 84 GLY A N 1
ATOM 636 C CA . GLY A 1 84 ? -4.698 -21.576 7.607 1.00 94.81 84 GLY A CA 1
ATOM 637 C C . GLY A 1 84 ? -4.832 -22.260 6.246 1.00 94.81 84 GLY A C 1
ATOM 638 O O . GLY A 1 84 ? -4.449 -23.419 6.108 1.00 94.81 84 GLY A O 1
ATOM 639 N N . ILE A 1 85 ? -5.293 -21.534 5.222 1.00 95.06 85 ILE A N 1
ATOM 640 C CA . ILE A 1 85 ? -5.361 -22.044 3.843 1.00 95.06 85 ILE A CA 1
ATOM 641 C C . ILE A 1 85 ? -3.960 -22.386 3.322 1.00 95.06 85 ILE A C 1
ATOM 643 O O . ILE A 1 85 ? -3.780 -23.440 2.720 1.00 95.06 85 ILE A O 1
ATOM 647 N N . GLY A 1 86 ? -2.962 -21.534 3.571 1.00 92.81 86 GLY A N 1
ATOM 648 C CA . GLY A 1 86 ? -1.578 -21.785 3.164 1.00 92.81 86 GLY A CA 1
ATOM 649 C C . GLY A 1 86 ? -0.995 -23.052 3.794 1.00 92.81 86 GLY A C 1
ATOM 650 O O . GLY A 1 86 ? -0.388 -23.858 3.092 1.00 92.81 86 GLY A O 1
ATOM 651 N N . LEU A 1 87 ? -1.238 -23.263 5.092 1.00 93.00 87 LEU A N 1
ATOM 652 C CA . LEU A 1 87 ? -0.835 -24.486 5.795 1.00 93.00 87 LEU A CA 1
ATOM 653 C C . LEU A 1 87 ? -1.546 -2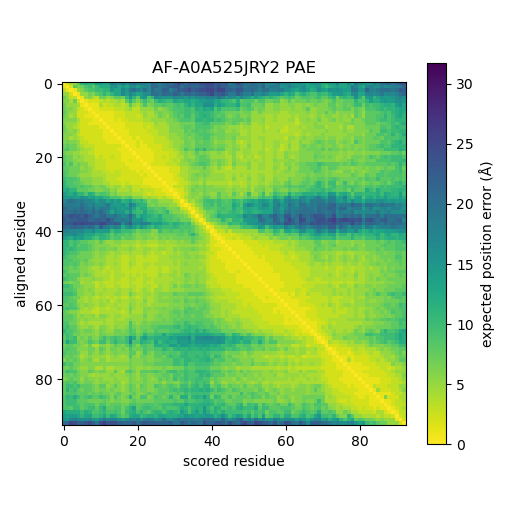5.724 5.241 1.00 93.00 87 LEU A C 1
ATOM 655 O O . LEU A 1 87 ? -0.896 -26.731 4.974 1.00 93.00 87 LEU A O 1
ATOM 659 N N . ALA A 1 88 ? -2.859 -25.639 5.016 1.00 92.56 88 ALA A N 1
ATOM 660 C CA . ALA A 1 88 ? -3.628 -26.733 4.433 1.00 92.56 88 ALA A CA 1
ATOM 661 C C . ALA A 1 88 ? -3.129 -27.092 3.024 1.00 92.56 88 ALA A C 1
ATOM 663 O O . ALA A 1 88 ? -2.966 -28.267 2.711 1.00 92.56 88 ALA A O 1
ATOM 664 N N . LEU A 1 89 ? -2.822 -26.092 2.192 1.00 93.62 89 LEU A N 1
ATOM 665 C CA . LEU A 1 89 ? -2.280 -26.307 0.852 1.00 93.62 89 LEU A CA 1
ATOM 666 C C . LEU A 1 89 ? -0.903 -26.989 0.896 1.00 93.62 89 LEU A C 1
ATOM 668 O O . LEU A 1 89 ? -0.647 -27.876 0.088 1.00 93.62 89 LEU A O 1
ATOM 672 N N . MET A 1 90 ? -0.033 -26.599 1.835 1.00 90.69 90 MET A N 1
ATOM 673 C CA . MET A 1 90 ? 1.270 -27.245 2.033 1.00 90.69 90 MET A CA 1
ATOM 674 C C . MET A 1 90 ? 1.156 -28.688 2.527 1.00 90.69 90 MET A C 1
ATOM 676 O O . MET A 1 90 ? 2.011 -29.490 2.197 1.00 90.69 90 MET A O 1
ATOM 680 N N . MET A 1 91 ? 0.126 -29.036 3.300 1.00 89.56 91 MET A N 1
ATOM 681 C CA . MET A 1 91 ? -0.094 -30.425 3.724 1.00 89.56 91 MET A CA 1
ATOM 682 C C . MET A 1 91 ? -0.592 -31.329 2.586 1.00 89.56 91 MET A C 1
ATOM 684 O O . MET A 1 91 ? -0.455 -32.545 2.671 1.00 89.56 91 MET A O 1
ATOM 688 N N . VAL A 1 92 ? -1.196 -30.750 1.544 1.00 85.75 92 VAL A N 1
ATOM 689 C CA . VAL A 1 92 ? -1.750 -31.479 0.388 1.00 85.75 92 VAL A CA 1
ATOM 690 C C . VAL A 1 92 ? -0.715 -31.672 -0.731 1.00 85.75 92 VAL A C 1
ATOM 692 O O . VAL A 1 92 ? -0.939 -32.478 -1.634 1.00 85.75 92 VAL A O 1
ATOM 695 N N . ARG A 1 93 ? 0.402 -30.939 -0.693 1.00 58.06 93 ARG A N 1
ATOM 696 C CA . ARG A 1 93 ? 1.433 -30.913 -1.735 1.00 58.06 93 ARG A CA 1
ATOM 697 C C . ARG A 1 93 ? 2.718 -31.584 -1.269 1.00 58.06 93 ARG A C 1
ATOM 699 O O . ARG A 1 93 ? 3.355 -32.223 -2.131 1.00 58.06 93 ARG A O 1
#

Foldseek 3Di:
DPPDDQLVVLVVVVVVCVVVVVVVVVVVCVVCVVVCPPPVNVVVVVVVVVVVVVVVVVVSVVVSVCCNPPNCVVVVVVVVVVVVVVVVVVVVD

pLDDT: mean 84.05, std 9.46, range [58.06, 95.69]

Secondary structure (DSSP, 8-state):
-----HHHHHHHHHHHHHHHHHHHHHHHHHHTHHHHTSHHHHHHHHHHHHHHHHHHHHHHHHHHHHHHHHTTHHHHHHHHHHHHHHHHHHHH-

=== Feature glossary ===
The record interleaves many kinds of information about one protein. Here is each kind framed as the question it answers.

Q: What are the backbone torsion angles?
A: φ (phi) and ψ (psi) are the two rotatable backbone dihedrals per residue: φ is the C(i-1)–N–Cα–C torsion, ψ is the N–Cα–C–N(i+1) torsion, both in degrees on (−180°, 180°]. α-helical residues cluster near (−60°, −45°); β-strand residues near (−120°, +130°). A Ramachandran plot is simply a scatter of (φ, ψ) for every residue.

Q: What is the amino-acid chain?
A: This is the polypeptide sequence — one letter per residue, N-terminus first. Length ranges from a few dozen residues for small domains to over a thousand for large multi-domain proteins.

Q: How mobile is each atom in the crystal?
A: For experimental (PDB) structures, the B-factor (temperature factor) quantifies the positional spread of each atom in the crystal — a combination of thermal vibration and static disorder — in units of Å². High B-factors mark flexible loops or poorly resolved regions; low B-factors mark the rigid, well-ordered core.

Q: Are the domains correctly placed relative to each other?
A: Predicted Aligned Error (PAE) is an AlphaFold confidence matrix: entry (i, j) is the expected error in the position of residue j, in ångströms, when the prediction is superimposed on the true structure at residue i. Low PAE within a block of residues means that block is internally rigid and well-predicted; high PAE between two blocks means their relative placement is uncertain even if each block individually is confident.

Q: How confident is the AlphaFold model at each residue?
A: pLDDT is the predicted lDDT-Cα score: AlphaFold's confidence that the local environment of each residue (all inter-atomic distances within 15 Å) is correctly placed. It is a per-residue number between 0 and 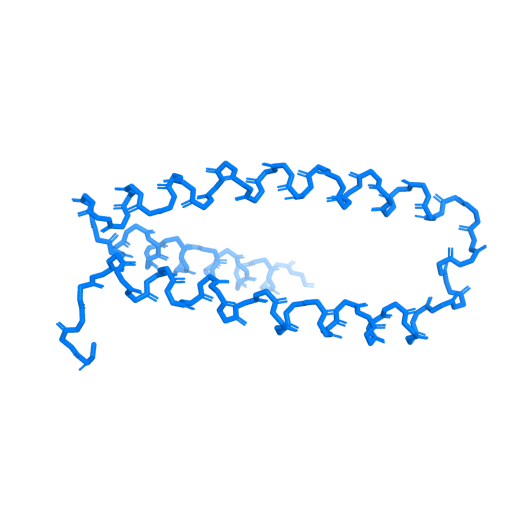100, with higher meaning more reliable.

Q: What family and function is it annotated with?
A: Functional annotations link the protein to curated databases. InterPro entries identify conserved domains and families by matching the sequence against member-database signatures (Pfam, PROSITE, CDD, …). Gene Ontology (GO) terms describe molecular function, biological process, and cellular component in a controlled vocabulary. CATH places the structure in a hierarchical fold classification (Class/Architecture/Topology/Homologous-superfamily). The organism is the source species.

Q: How big and how compact is the whole molecule?
A: Three whole-structure scalars: the radius of gyration (RMS distance of Cα from centroid, in Å), the count of Cα–Cα contacts (pairs closer than 8 Å and separated by more than four residues in sequence — i.e. tertiary, not local, contacts), and the bounding-box dimensions. Together they distinguish compact globular folds from extended fibres or disordered chains.

Q: What known structures does this most resemble?
A: The Foldseek neighbor list gives the closest experimentally determined structures in the PDB, ranked by structural alignment. TM-score near 1 means near-identical fold; near 0.3 means only rough topology match. This is how one finds what a novel AlphaFold prediction most resembles in the solved-structure universe.

Q: Which residues are buried vs exposed?
A: SASA measures how much of the protein is reachable by solvent. It is computed by rolling a water-sized probe over the atomic surface and summing the exposed area (Å²). Per-residue SASA distinguishes core (buried, low SASA) from surface (exposed, high SASA) residues; total SASA is a whole-molecule size measure.

Q: Which residues are in helices, strands, or loops?
A: Eight-state secondary structure (DSSP): H is the canonical α-helix, G the tighter 3₁₀-helix, I the wider π-helix; E/B are β-structure, T and S are turns and bends, and '-' is everything else. DSSP derives these from the pattern of main-chain N–H···O=C hydrogen bonds, not from the sequence.

Q: Where is each backbone atom in 3D?
A: Structure coordinates are given as an mmCIF _atom_site loop: one row per atom with element, residue name, chain id, sequence number, and x/y/z position in Å. Only the four main-chain atoms per residue are included here; side chains are omitted to keep the record compact.

Q: What if only a Cα trace 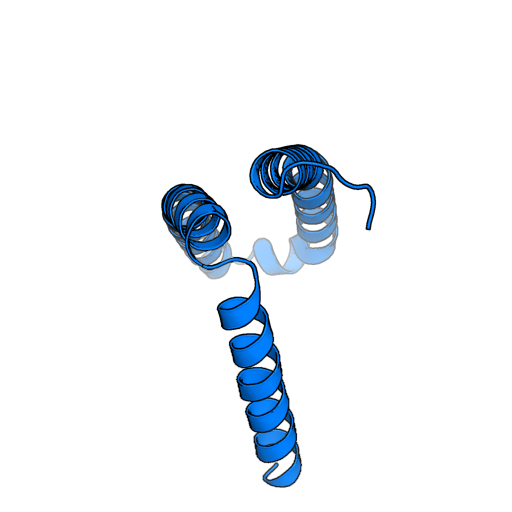is available?
A: Three-state secondary structure (P-SEA) collapses the eight DSSP classes into helix (a), strand (b), and coil (c). P-SEA assigns these from Cα geometry alone — distances and angles — without requiring backbone oxygens, so it works on any Cα trace.

Q: What do the rendered images show?
A: The six renders are orthographic views along the three Cartesian axes in both directions. Representation (cartoon, sticks, or surface) and color scheme (sequence-rainbow or by-chain) vary across proteins so the training set covers all the common visualization conventions.

Q: What does the local fold look like, residue by residue?
A: Foldseek's 3Di representation compresses backbone geometry into a per-residue letter drawn from a learned twenty-state alphabet. It captures the tertiary interaction pattern around each residue — which residues are packed against it in space, regardless of where they are in sequence.

Q: What do the diagnostic plots show?
A: The contact map is a binary N×N matrix image: pixel (i, j) is dark where Cα_i and Cα_j are within 8 Å and |i−j|>4. Because the |i−j|>4 filter removes local helical contacts, off-diagonal stripes parallel to the main diagonal indicate parallel β-sheets; stripes perpendicular to it indicate antiparallel β-sheets. The Ramachandran plot scatters every residue's (φ, ψ) pair against the sterically allowed regions. The PAE heatmap renders the predicted-aligned-error matrix.